Protein AF-A0A7K3BH76-F1 (afdb_monomer)

Structure (mmCIF, N/CA/C/O backbone):
data_AF-A0A7K3BH76-F1
#
_entry.id   AF-A0A7K3BH76-F1
#
loop_
_atom_site.group_PDB
_atom_site.id
_atom_site.type_s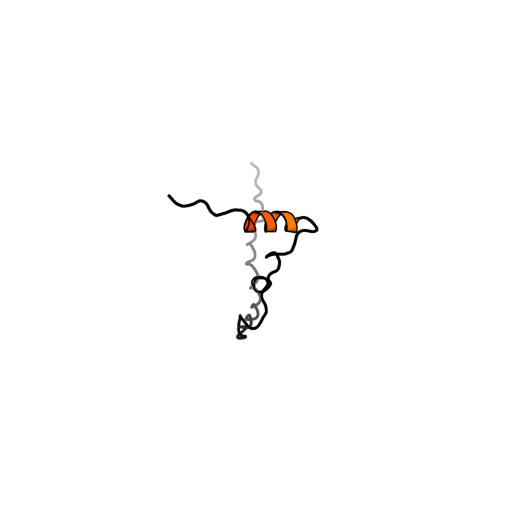ymbol
_atom_site.label_atom_id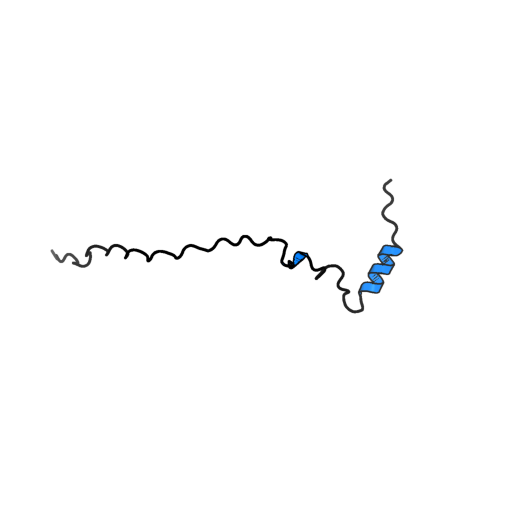
_atom_site.label_alt_id
_atom_site.label_comp_id
_atom_site.label_asym_id
_atom_site.label_entity_id
_atom_site.label_seq_id
_atom_site.pdbx_PDB_ins_code
_atom_site.Cartn_x
_atom_site.Cartn_y
_atom_site.Cartn_z
_atom_site.occupancy
_atom_site.B_iso_or_equiv
_atom_site.auth_seq_id
_atom_site.auth_comp_id
_atom_site.auth_asym_id
_atom_site.auth_atom_id
_atom_site.pdbx_PDB_model_num
ATOM 1 N N . MET A 1 1 ? -1.737 40.367 66.037 1.00 47.28 1 MET A N 1
ATOM 2 C CA . MET A 1 1 ? -1.224 39.214 65.269 1.00 47.28 1 MET A CA 1
ATOM 3 C C . MET A 1 1 ? -2.420 38.581 64.573 1.00 47.28 1 MET A C 1
ATOM 5 O O . MET A 1 1 ? -3.277 38.048 65.264 1.00 47.28 1 MET A O 1
ATOM 9 N N . SER A 1 2 ? -2.550 38.775 63.256 1.00 49.22 2 SER A N 1
ATOM 10 C CA . SER A 1 2 ? -3.666 38.277 62.436 1.00 49.22 2 SER A CA 1
ATOM 11 C C . SER A 1 2 ? -3.772 36.756 62.478 1.00 49.22 2 SER A C 1
ATOM 13 O O . SER A 1 2 ? -2.760 36.059 62.472 1.00 49.22 2 SER A O 1
ATOM 15 N N . SER A 1 3 ? -4.992 36.234 62.460 1.00 50.91 3 SER A N 1
ATOM 16 C CA . SER A 1 3 ? -5.250 34.826 62.173 1.00 50.91 3 SER A CA 1
ATOM 17 C C . SER A 1 3 ? -6.532 34.701 61.373 1.00 50.91 3 SER A C 1
ATOM 19 O O . SER A 1 3 ? -7.597 35.040 61.877 1.00 50.91 3 SER A O 1
ATOM 21 N N . THR A 1 4 ? -6.399 34.156 60.166 1.00 58.62 4 THR A N 1
ATOM 22 C CA . THR A 1 4 ? -7.451 33.372 59.521 1.00 58.62 4 THR A CA 1
ATOM 23 C C . THR A 1 4 ? -6.760 32.257 58.734 1.00 58.62 4 THR A C 1
ATOM 25 O O . THR A 1 4 ? -5.979 32.571 57.835 1.00 58.62 4 THR A O 1
ATOM 28 N N . PRO A 1 5 ? -6.972 30.973 59.063 1.00 60.53 5 PRO A N 1
ATOM 29 C CA . PRO A 1 5 ? -6.641 29.890 58.153 1.00 60.53 5 PRO A CA 1
ATOM 30 C C . PRO A 1 5 ? -7.695 29.824 57.039 1.00 60.53 5 PRO A C 1
ATOM 32 O O . PRO A 1 5 ? -8.892 29.967 57.283 1.00 60.53 5 PRO A O 1
ATOM 35 N N . ASP A 1 6 ? -7.223 29.636 55.813 1.00 55.84 6 ASP A N 1
ATOM 36 C CA . ASP A 1 6 ? -8.027 29.444 54.608 1.00 55.84 6 ASP A CA 1
ATOM 37 C C . ASP A 1 6 ? -8.780 28.095 54.688 1.00 55.84 6 ASP A C 1
ATOM 39 O O . ASP A 1 6 ? -8.131 27.067 54.906 1.00 55.84 6 ASP A O 1
ATOM 43 N N . PRO A 1 7 ? -10.123 28.044 54.579 1.00 59.56 7 PRO A N 1
ATOM 44 C CA . PRO A 1 7 ? -10.871 26.801 54.745 1.00 59.56 7 PRO A CA 1
ATOM 45 C C . PRO A 1 7 ? -11.062 26.021 53.434 1.00 59.56 7 PRO A C 1
ATOM 47 O O . PRO A 1 7 ? -11.929 25.150 53.385 1.00 59.56 7 PRO A O 1
ATOM 50 N N . THR A 1 8 ? -10.296 26.287 52.368 1.00 60.00 8 THR A N 1
ATOM 51 C CA . THR A 1 8 ? -10.480 25.591 51.080 1.00 60.00 8 THR A CA 1
ATOM 52 C C . THR A 1 8 ? -9.416 24.525 50.800 1.00 60.00 8 THR A C 1
ATOM 54 O O . THR A 1 8 ? -8.735 24.504 49.781 1.00 60.00 8 THR A O 1
ATOM 57 N N . ASN A 1 9 ? -9.275 23.566 51.711 1.00 59.38 9 ASN A N 1
ATOM 58 C CA . ASN A 1 9 ? -8.718 22.264 51.339 1.00 59.38 9 ASN A CA 1
ATOM 59 C C . ASN A 1 9 ? -9.656 21.164 51.834 1.00 59.38 9 ASN A C 1
ATOM 61 O O . ASN A 1 9 ? -9.370 20.426 52.774 1.00 59.38 9 ASN A O 1
ATOM 65 N N . GLY A 1 10 ? -10.848 21.139 51.233 1.00 65.38 10 GLY A N 1
ATOM 66 C CA . GLY A 1 10 ? -11.728 19.981 51.306 1.00 65.38 10 GLY A CA 1
ATOM 67 C C . GLY A 1 10 ? -11.092 18.803 50.559 1.00 65.38 10 GLY A C 1
ATOM 68 O O . GLY A 1 10 ? -10.310 19.024 49.632 1.00 65.38 10 GLY A O 1
ATOM 69 N N . PRO A 1 11 ? -11.393 17.553 50.944 1.00 64.62 11 PRO A N 1
ATOM 70 C CA . PRO A 1 11 ? -10.780 16.385 50.328 1.00 64.62 11 PRO A CA 1
ATOM 71 C C . PRO A 1 11 ? -11.012 16.408 48.815 1.00 64.62 11 PRO A C 1
ATOM 73 O O . PRO A 1 11 ? -12.151 16.526 48.358 1.00 64.62 11 PRO A O 1
ATOM 76 N N . ALA A 1 12 ? -9.929 16.295 48.042 1.00 67.75 12 ALA A N 1
ATOM 77 C CA . ALA A 1 12 ? -10.007 16.097 46.604 1.00 67.75 12 ALA A CA 1
ATOM 78 C C . ALA A 1 12 ? -10.902 14.879 46.338 1.00 67.75 12 ALA A C 1
ATOM 80 O O . ALA A 1 12 ? -10.592 13.766 46.769 1.00 67.75 12 ALA A O 1
ATOM 81 N N . ALA A 1 13 ? -12.044 15.106 4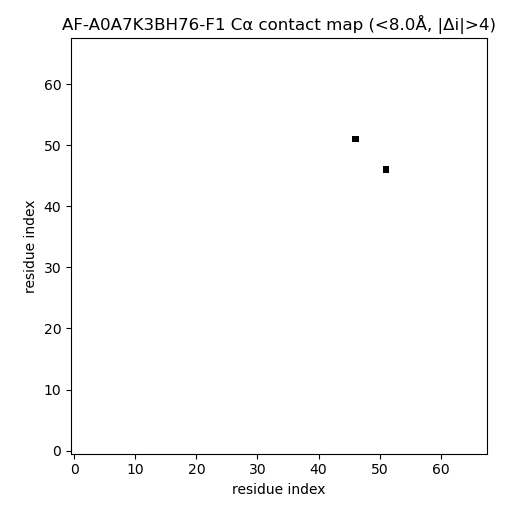5.684 1.00 70.12 13 ALA A N 1
ATOM 82 C CA . ALA A 1 13 ? -12.958 14.038 45.320 1.00 70.12 13 ALA A CA 1
ATOM 83 C C . ALA A 1 13 ? -12.193 12.998 44.495 1.00 70.12 13 ALA A C 1
ATOM 85 O O . ALA A 1 13 ? -11.547 13.336 43.499 1.00 70.12 13 ALA A O 1
ATOM 86 N N . ALA A 1 14 ? -12.242 11.740 44.932 1.00 74.00 14 ALA A N 1
ATOM 87 C CA . ALA A 1 14 ? -11.653 10.646 44.180 1.00 74.00 14 ALA A CA 1
ATOM 88 C C . ALA A 1 14 ? -12.260 10.628 42.764 1.00 74.00 14 ALA A C 1
ATOM 90 O O . ALA A 1 14 ? -13.470 10.842 42.622 1.00 74.00 14 ALA A O 1
ATOM 91 N N . PRO A 1 15 ? -11.451 10.399 41.714 1.00 74.88 15 PRO A N 1
ATOM 92 C CA . PRO A 1 15 ? -11.967 10.326 40.358 1.00 74.88 15 PRO A CA 1
ATOM 93 C C . PRO A 1 15 ? -13.053 9.250 40.285 1.00 74.88 15 PRO A C 1
ATOM 95 O O . PRO A 1 15 ? -12.896 8.152 40.824 1.00 74.88 15 PRO A O 1
ATOM 98 N N . ALA A 1 16 ? -14.167 9.585 39.632 1.00 80.81 16 ALA A N 1
ATOM 99 C CA . ALA A 1 16 ? -15.267 8.652 39.443 1.00 80.81 16 ALA A CA 1
ATOM 100 C C . ALA A 1 16 ? -14.772 7.380 38.725 1.00 80.81 16 ALA A C 1
ATOM 102 O O . ALA A 1 16 ? -13.893 7.467 37.857 1.00 80.81 16 ALA A O 1
ATOM 103 N N . PRO A 1 17 ? -15.324 6.199 39.058 1.00 79.50 17 PRO A N 1
ATOM 104 C CA . PRO A 1 17 ? -14.956 4.962 38.389 1.00 79.50 17 PRO A CA 1
ATOM 105 C C . PRO A 1 17 ? -15.211 5.096 36.886 1.00 79.50 17 PRO A C 1
ATOM 107 O O . PRO A 1 17 ? -16.300 5.471 36.447 1.00 79.50 17 PRO A O 1
ATOM 110 N N . ARG A 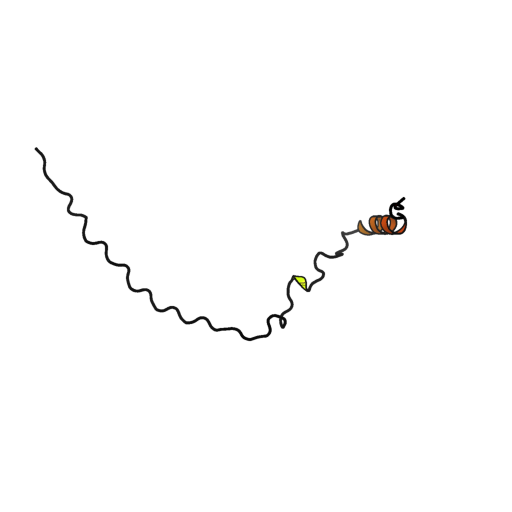1 18 ? -14.177 4.814 36.087 1.00 80.62 18 ARG A N 1
ATOM 111 C CA . ARG A 1 18 ? -14.283 4.844 34.630 1.00 80.62 18 ARG A CA 1
ATOM 112 C C . ARG A 1 18 ? -15.249 3.750 34.190 1.00 80.62 18 ARG A C 1
ATOM 114 O O . ARG A 1 18 ? -15.102 2.604 34.612 1.00 80.62 18 ARG A O 1
ATOM 121 N N . ALA A 1 19 ? -16.197 4.105 33.324 1.00 84.12 19 ALA A N 1
ATOM 122 C CA . ALA A 1 19 ? -17.074 3.126 32.699 1.00 84.12 19 ALA A CA 1
ATOM 123 C C . ALA A 1 19 ? -16.237 2.004 32.046 1.00 84.12 19 ALA A C 1
ATOM 125 O O . ALA A 1 19 ? -15.173 2.300 31.477 1.00 84.12 19 ALA A O 1
ATOM 126 N N . PRO A 1 20 ? -16.683 0.738 32.128 1.00 82.00 20 PRO A N 1
ATOM 127 C CA . PRO A 1 20 ? -16.021 -0.366 31.449 1.00 82.00 20 PRO A CA 1
ATOM 128 C C . PRO A 1 20 ? -15.872 -0.042 29.963 1.00 82.00 20 PRO A C 1
ATOM 130 O O . PRO A 1 20 ? -16.817 0.413 29.321 1.00 82.00 20 PRO A O 1
ATOM 133 N N . ARG A 1 21 ? -14.668 -0.231 29.421 1.00 82.69 21 ARG A N 1
ATOM 134 C CA . ARG A 1 21 ? -14.472 -0.162 27.973 1.00 82.69 21 ARG A CA 1
ATOM 135 C C . ARG A 1 21 ? -15.044 -1.436 27.366 1.00 82.69 21 ARG A C 1
ATOM 137 O O . ARG A 1 21 ? -14.720 -2.521 27.846 1.00 82.69 21 ARG A O 1
ATOM 144 N N . GLU A 1 22 ? -15.848 -1.284 26.321 1.00 85.38 22 GLU A N 1
ATOM 145 C CA . GLU A 1 22 ? -16.258 -2.401 25.471 1.00 85.38 22 GLU A CA 1
ATOM 146 C C . GLU A 1 22 ? -15.004 -3.157 24.988 1.00 85.38 22 GLU A C 1
ATOM 148 O O . GLU A 1 22 ? -14.005 -2.514 24.630 1.00 85.38 22 GLU A O 1
ATOM 153 N N . PRO A 1 23 ? -15.006 -4.500 25.008 1.00 84.19 23 PRO A N 1
ATOM 154 C CA . PRO A 1 23 ? -13.883 -5.277 24.511 1.00 84.19 23 PRO A CA 1
ATOM 155 C C . PRO A 1 23 ? -13.725 -5.043 23.005 1.00 84.19 23 PRO A C 1
ATOM 157 O O . PRO A 1 23 ? -14.684 -5.139 22.242 1.00 84.19 23 PRO A O 1
ATOM 160 N N . ALA A 1 24 ? -12.503 -4.733 22.569 1.00 85.94 24 ALA A N 1
ATOM 161 C CA . ALA A 1 24 ? -12.204 -4.636 21.147 1.00 85.94 24 ALA A CA 1
ATOM 162 C C . ALA A 1 24 ? -12.380 -6.012 20.488 1.00 85.94 24 ALA A C 1
ATOM 164 O O . ALA A 1 24 ? -11.894 -7.019 21.008 1.00 85.94 24 ALA A O 1
ATOM 165 N N . ALA A 1 25 ? -13.065 -6.052 19.345 1.00 87.62 25 ALA A N 1
ATOM 166 C CA . ALA A 1 25 ? -13.187 -7.269 18.557 1.00 87.62 25 ALA A CA 1
ATOM 167 C C . ALA A 1 25 ? -11.834 -7.625 17.919 1.00 87.62 25 ALA A C 1
ATOM 169 O O . ALA A 1 25 ? -11.135 -6.756 17.395 1.00 87.62 25 ALA A O 1
ATOM 170 N N . LEU A 1 26 ? -11.476 -8.908 17.963 1.00 88.50 26 LEU A N 1
ATOM 171 C CA . LEU A 1 26 ? -10.328 -9.448 17.239 1.00 88.50 26 LEU A CA 1
ATOM 172 C C . LEU A 1 26 ? -10.725 -9.665 15.773 1.00 88.50 26 LEU A C 1
ATOM 174 O O . LEU A 1 26 ? -11.760 -10.274 15.505 1.00 88.50 26 LEU A O 1
ATOM 178 N N . VAL A 1 27 ? -9.906 -9.176 14.842 1.00 85.25 27 VAL A N 1
ATOM 179 C CA . VAL A 1 27 ? -10.067 -9.414 13.400 1.00 85.25 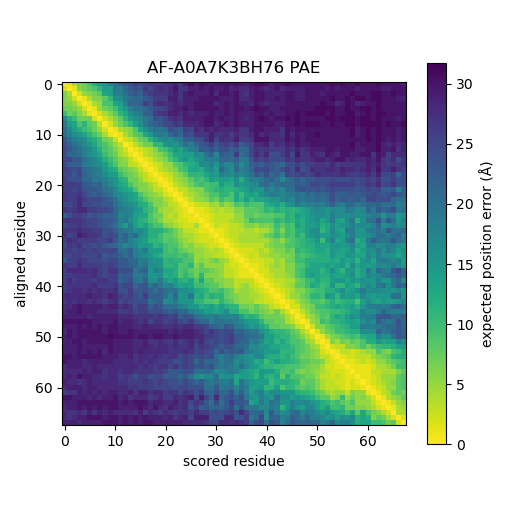27 VAL A CA 1
ATOM 180 C C . VAL A 1 27 ? -9.183 -10.598 13.016 1.00 85.25 27 VAL A C 1
ATOM 182 O O . VAL A 1 27 ? -7.979 -10.563 13.264 1.00 85.25 27 VAL A O 1
ATOM 185 N N . PHE A 1 28 ? -9.792 -11.643 12.452 1.00 88.69 28 PHE A N 1
ATOM 186 C CA . PHE A 1 28 ? -9.124 -12.887 12.039 1.00 88.69 28 PHE A CA 1
ATOM 187 C C . PHE A 1 28 ? -9.075 -13.068 10.519 1.00 88.69 28 PHE A C 1
ATOM 189 O O . PHE A 1 28 ? -8.711 -14.144 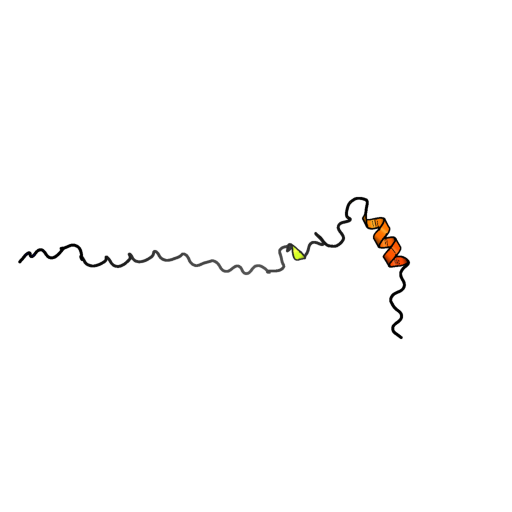10.045 1.00 88.69 28 PHE A O 1
ATOM 196 N N . ASP A 1 29 ? -9.463 -12.041 9.767 1.00 88.75 29 ASP A N 1
ATOM 197 C CA . ASP A 1 29 ? -9.311 -12.036 8.318 1.00 88.75 29 ASP A CA 1
ATOM 198 C C . ASP A 1 29 ? -7.824 -12.119 7.948 1.00 88.75 29 ASP A C 1
ATOM 200 O O . ASP A 1 29 ? -6.947 -11.722 8.726 1.00 88.75 29 ASP A O 1
ATOM 204 N N . ASP A 1 30 ? -7.539 -12.658 6.764 1.00 86.56 30 ASP A N 1
ATOM 205 C CA . ASP A 1 30 ? -6.171 -12.749 6.266 1.00 86.56 30 ASP A CA 1
ATOM 206 C C . ASP A 1 30 ? -5.605 -11.328 6.082 1.00 86.56 30 ASP A C 1
ATOM 208 O O . ASP A 1 30 ? -6.179 -10.536 5.332 1.00 86.56 30 ASP A O 1
ATOM 212 N N . PRO A 1 31 ? -4.491 -10.964 6.746 1.00 83.00 31 PRO A N 1
ATOM 213 C CA . PRO A 1 31 ? -3.902 -9.634 6.612 1.00 83.00 31 PRO A CA 1
ATOM 214 C C . PRO A 1 31 ? -3.469 -9.297 5.179 1.00 83.00 31 PRO A C 1
ATOM 216 O O . PRO A 1 31 ? -3.252 -8.121 4.892 1.00 83.00 31 PRO A O 1
ATOM 219 N N . LEU A 1 32 ? -3.338 -10.298 4.303 1.00 85.38 32 LEU A N 1
ATOM 220 C CA . LEU A 1 32 ? -2.969 -10.143 2.897 1.00 85.38 32 LEU A CA 1
ATOM 221 C C . LEU A 1 32 ? -4.175 -10.131 1.942 1.00 85.38 32 LEU A C 1
ATOM 223 O O . LEU A 1 32 ? -3.982 -10.065 0.730 1.00 85.38 32 LEU A O 1
ATOM 227 N N . ASP A 1 33 ? -5.414 -10.187 2.444 1.00 89.38 33 ASP A N 1
ATOM 228 C CA . ASP A 1 33 ? -6.611 -10.178 1.587 1.00 89.38 33 ASP A CA 1
ATOM 229 C C . ASP A 1 33 ? -6.896 -8.814 0.935 1.00 89.38 33 ASP A C 1
ATOM 231 O O . ASP A 1 33 ? -7.614 -8.720 -0.065 1.00 89.38 33 ASP A O 1
ATOM 235 N N . ARG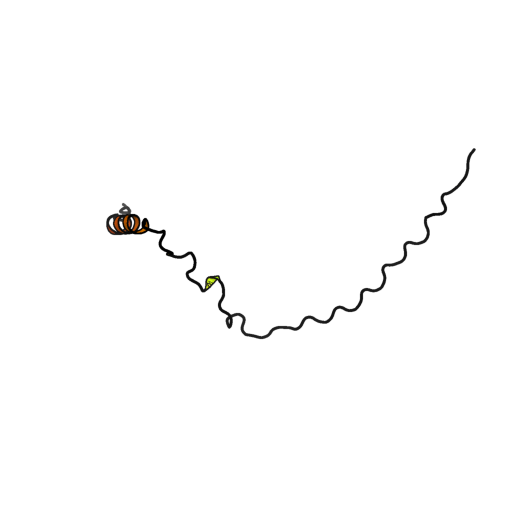 A 1 34 ? -6.313 -7.751 1.492 1.00 87.38 34 ARG A N 1
ATOM 236 C CA . ARG A 1 34 ? -6.470 -6.369 1.054 1.00 87.38 34 ARG A CA 1
ATOM 237 C C . ARG A 1 34 ? -5.213 -5.906 0.345 1.00 87.38 34 ARG A C 1
ATOM 239 O O . ARG A 1 34 ? -4.112 -6.035 0.868 1.00 87.38 34 ARG A O 1
ATOM 246 N N . GLN A 1 35 ? -5.413 -5.270 -0.805 1.00 86.12 35 GLN A N 1
ATOM 247 C CA . GLN A 1 35 ? -4.345 -4.581 -1.515 1.00 86.12 35 GLN A CA 1
ATOM 248 C C . GLN A 1 35 ? -3.776 -3.456 -0.640 1.00 86.12 35 GLN A C 1
ATOM 250 O O . GLN A 1 35 ? -4.514 -2.584 -0.167 1.00 86.12 35 GLN A O 1
ATOM 255 N N . SER A 1 36 ? -2.466 -3.482 -0.425 1.00 83.69 36 SER A N 1
ATOM 256 C CA . SER A 1 36 ? -1.724 -2.437 0.267 1.00 83.69 36 SER A CA 1
ATOM 257 C C . SER A 1 36 ? -1.292 -1.332 -0.703 1.00 83.69 36 SER A C 1
ATOM 259 O O . SER A 1 36 ? -1.271 -1.512 -1.922 1.00 83.69 36 SER A O 1
ATOM 261 N N . SER A 1 37 ? -0.938 -0.160 -0.168 1.00 80.12 37 SER A N 1
ATOM 262 C CA . SER A 1 37 ? -0.350 0.923 -0.971 1.00 80.12 37 SER A CA 1
ATOM 263 C C . SER A 1 37 ? 0.953 0.498 -1.646 1.00 80.12 37 SER A C 1
ATOM 265 O O . SER A 1 37 ? 1.242 0.946 -2.756 1.00 80.12 37 SER A O 1
ATOM 267 N N . ASP A 1 38 ? 1.700 -0.382 -0.981 1.00 82.44 38 ASP A N 1
ATOM 268 C CA . ASP A 1 38 ? 3.008 -0.867 -1.416 1.00 82.44 38 ASP A CA 1
ATOM 269 C C . ASP A 1 38 ? 2.893 -1.919 -2.531 1.00 82.44 38 ASP A C 1
ATOM 271 O O . ASP A 1 38 ? 3.866 -2.165 -3.236 1.00 82.44 38 ASP A O 1
ATOM 275 N N . ASP A 1 39 ? 1.701 -2.489 -2.744 1.00 84.12 39 ASP A N 1
ATOM 276 C CA . ASP A 1 39 ? 1.410 -3.382 -3.876 1.00 84.12 39 ASP A CA 1
ATOM 277 C C . ASP A 1 39 ? 1.156 -2.619 -5.181 1.00 84.12 39 ASP A C 1
ATOM 279 O O . ASP A 1 39 ? 0.948 -3.221 -6.235 1.00 84.12 39 ASP A O 1
ATOM 283 N N . THR A 1 40 ? 1.099 -1.288 -5.123 1.00 82.62 40 THR A N 1
ATOM 284 C CA . THR A 1 40 ? 0.987 -0.467 -6.324 1.00 82.62 40 THR A CA 1
ATOM 285 C C . THR A 1 40 ? 2.371 -0.012 -6.759 1.00 82.62 40 THR A C 1
ATOM 287 O O . THR A 1 40 ? 3.143 0.498 -5.953 1.00 82.62 40 THR A O 1
ATOM 290 N N . ASP A 1 41 ? 2.646 -0.066 -8.060 1.00 78.38 41 ASP A N 1
ATOM 291 C CA . ASP A 1 41 ? 3.847 0.544 -8.647 1.00 78.38 41 ASP A CA 1
ATOM 292 C C . ASP A 1 41 ? 3.787 2.090 -8.637 1.00 78.38 41 ASP A C 1
ATOM 294 O O . ASP A 1 41 ? 4.518 2.765 -9.362 1.00 78.38 41 ASP A O 1
ATOM 298 N N . THR A 1 42 ? 2.897 2.694 -7.841 1.00 79.44 42 THR A N 1
ATOM 299 C CA . THR A 1 42 ? 2.742 4.148 -7.765 1.00 79.44 42 THR A CA 1
ATOM 300 C C . THR A 1 42 ? 4.055 4.772 -7.298 1.00 79.44 42 THR A C 1
ATOM 302 O O . THR A 1 42 ? 4.592 4.423 -6.249 1.00 79.44 42 THR A O 1
ATOM 305 N N . GLY A 1 43 ? 4.592 5.705 -8.085 1.00 73.75 43 GLY A N 1
ATOM 306 C CA . GLY A 1 43 ? 5.901 6.313 -7.828 1.00 73.75 43 GLY A CA 1
ATOM 307 C C . GLY A 1 43 ? 7.105 5.502 -8.329 1.00 73.75 43 GLY A C 1
ATOM 308 O O . GLY A 1 43 ? 8.219 6.026 -8.327 1.00 73.75 43 GLY A O 1
ATOM 309 N N . TRP A 1 44 ? 6.903 4.283 -8.836 1.00 75.25 44 TRP A N 1
ATOM 310 C CA . TRP A 1 44 ? 7.927 3.489 -9.512 1.00 75.25 44 TRP A CA 1
ATOM 311 C C . TRP A 1 44 ? 7.719 3.563 -11.028 1.00 75.25 44 TRP A C 1
ATOM 313 O O . TRP A 1 44 ? 6.812 2.967 -11.595 1.00 75.25 44 TRP A O 1
ATOM 323 N N . GLY A 1 45 ? 8.568 4.325 -11.721 1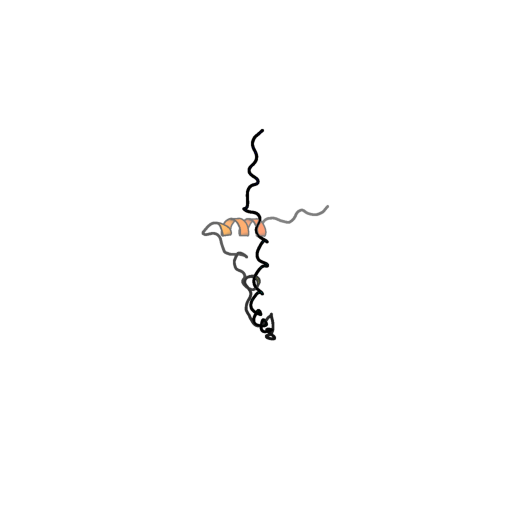.00 69.31 45 GLY A N 1
ATOM 324 C CA . GLY A 1 45 ? 8.548 4.393 -13.189 1.00 69.31 45 GLY A CA 1
ATOM 325 C C . GLY A 1 45 ? 7.460 5.284 -13.797 1.00 69.31 45 GLY A C 1
ATOM 326 O O . GLY A 1 45 ? 7.317 5.310 -15.023 1.00 69.31 45 GLY A O 1
ATOM 327 N N . GLU A 1 46 ? 6.731 6.052 -12.984 1.00 70.81 46 GLU A N 1
ATOM 328 C CA . GLU A 1 46 ? 5.809 7.066 -13.490 1.00 70.81 46 GLU A CA 1
ATOM 329 C C . GLU A 1 46 ? 6.588 8.080 -14.334 1.00 70.81 46 GLU A C 1
ATOM 331 O O . GLU A 1 46 ? 7.524 8.734 -13.866 1.00 70.81 46 GLU A O 1
ATOM 336 N N . ARG A 1 47 ? 6.274 8.130 -15.633 1.00 65.81 47 ARG A N 1
ATOM 337 C CA . ARG A 1 47 ? 7.104 8.843 -16.602 1.00 65.81 47 ARG A CA 1
ATOM 338 C C . ARG A 1 47 ? 6.929 10.348 -16.373 1.00 65.81 47 ARG A C 1
ATOM 340 O O . ARG A 1 47 ? 5.831 10.850 -16.623 1.00 65.81 47 ARG A O 1
ATOM 347 N N . PRO A 1 48 ? 7.971 11.097 -15.962 1.00 63.06 48 PRO A N 1
ATOM 348 C CA . PRO A 1 48 ? 7.865 12.546 -15.906 1.00 63.06 48 PRO A CA 1
ATOM 349 C C . PRO A 1 48 ? 7.548 13.048 -17.319 1.00 63.06 48 PRO A C 1
ATOM 351 O O . PRO A 1 48 ? 8.176 12.619 -18.296 1.00 63.06 48 PRO A O 1
ATOM 354 N N . GLY A 1 49 ? 6.531 13.906 -17.436 1.00 66.75 49 GLY A N 1
ATOM 355 C CA . GLY A 1 49 ? 6.060 14.432 -18.718 1.00 66.75 49 GLY A CA 1
ATOM 356 C C . GLY A 1 49 ? 7.218 14.920 -19.596 1.00 66.75 49 GLY A C 1
ATOM 357 O O . GLY A 1 49 ? 8.110 15.612 -19.115 1.00 66.75 49 GLY A O 1
ATOM 358 N N . GLN A 1 50 ? 7.212 14.504 -20.867 1.00 57.81 50 GLN A N 1
ATOM 359 C CA . GLN A 1 50 ? 8.165 14.810 -21.951 1.00 57.81 50 GLN A CA 1
ATOM 360 C C . GLN A 1 50 ? 9.687 14.619 -21.701 1.00 57.81 50 GLN A C 1
ATOM 362 O O . GLN A 1 50 ? 10.434 14.601 -22.676 1.00 57.81 50 GLN A O 1
ATOM 367 N N . GLY A 1 51 ? 10.170 14.440 -20.466 1.00 58.72 51 GLY A N 1
ATOM 368 C CA . GLY A 1 51 ? 11.600 14.462 -20.115 1.00 58.72 51 GLY A CA 1
ATOM 369 C C . GLY A 1 51 ? 12.29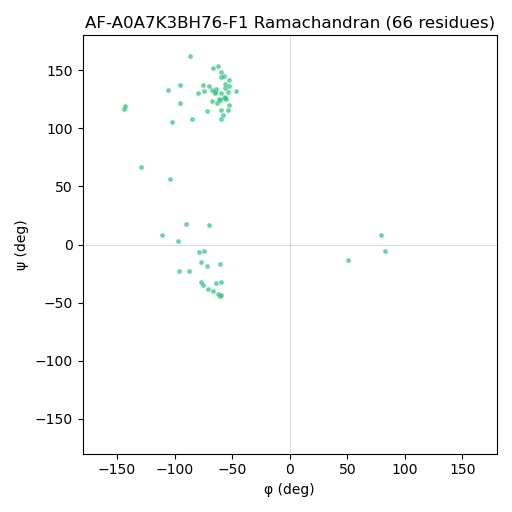4 13.097 -20.039 1.00 58.72 51 GLY A C 1
ATOM 370 O O . GLY A 1 51 ? 13.499 13.014 -20.248 1.00 58.72 51 GLY A O 1
ATOM 371 N N . GLY A 1 52 ? 11.556 12.002 -19.821 1.00 62.38 52 GLY A N 1
ATOM 372 C CA . GLY A 1 52 ? 12.160 10.681 -19.560 1.00 62.38 52 GLY A CA 1
ATOM 373 C C . GLY A 1 52 ? 12.776 9.952 -20.768 1.00 62.38 52 GLY A C 1
ATOM 374 O O . GLY A 1 52 ? 13.346 8.876 -20.607 1.00 62.38 52 GLY A O 1
ATOM 375 N N . ALA A 1 53 ? 12.642 10.470 -21.993 1.00 64.94 53 ALA A N 1
ATOM 376 C CA . ALA A 1 53 ? 13.216 9.824 -23.182 1.00 64.94 53 ALA A CA 1
ATOM 377 C C . ALA A 1 53 ? 14.736 10.046 -23.309 1.00 64.94 53 ALA A C 1
ATOM 379 O O . ALA A 1 53 ? 15.436 9.160 -23.794 1.00 64.94 53 ALA A O 1
ATOM 380 N N . GLY A 1 54 ? 15.244 11.197 -22.854 1.00 69.31 54 GLY A N 1
ATOM 381 C CA . GLY A 1 54 ? 16.678 11.508 -22.884 1.00 69.31 54 GLY A CA 1
ATOM 382 C C . GLY A 1 54 ? 17.483 10.678 -21.883 1.00 69.31 54 GLY A C 1
ATOM 383 O O . GLY A 1 54 ? 18.564 10.194 -22.212 1.00 69.31 54 GLY A O 1
ATOM 384 N N . ASP A 1 55 ? 16.918 10.435 -20.699 1.00 72.88 55 ASP A N 1
ATOM 385 C CA . ASP A 1 55 ? 17.564 9.619 -19.667 1.00 72.88 55 ASP A CA 1
ATOM 386 C C . ASP A 1 55 ? 17.699 8.152 -20.095 1.00 72.88 55 ASP A C 1
ATOM 388 O O . ASP A 1 55 ? 18.752 7.551 -19.890 1.00 72.88 55 ASP A O 1
ATOM 392 N N . LEU A 1 56 ? 16.677 7.589 -20.755 1.00 75.38 56 LEU A N 1
ATOM 393 C CA . LEU A 1 56 ? 16.713 6.212 -21.261 1.00 75.38 56 LEU A CA 1
ATOM 394 C C . LEU A 1 56 ? 17.815 6.009 -22.308 1.00 75.38 56 LEU A C 1
ATOM 396 O O . LEU A 1 56 ? 18.522 5.006 -22.255 1.00 75.38 56 LEU A O 1
ATOM 400 N N . ALA A 1 57 ? 17.977 6.957 -23.235 1.00 80.94 57 ALA A N 1
ATOM 401 C CA . ALA A 1 57 ? 19.028 6.882 -24.248 1.00 80.94 57 ALA A CA 1
ATOM 402 C C . ALA A 1 57 ? 20.422 6.852 -23.601 1.00 80.94 57 ALA A C 1
ATOM 404 O O . ALA A 1 57 ? 21.231 5.988 -23.924 1.00 80.94 57 ALA A O 1
ATOM 405 N N . ARG A 1 58 ? 20.665 7.713 -22.601 1.00 78.00 58 ARG A N 1
ATOM 406 C CA . ARG A 1 58 ? 21.929 7.723 -21.853 1.00 78.00 58 ARG A CA 1
ATOM 407 C C . ARG A 1 58 ? 22.204 6.386 -21.158 1.00 78.00 58 ARG A C 1
ATOM 409 O O . ARG A 1 58 ? 23.324 5.902 -21.238 1.00 78.00 58 ARG A O 1
ATOM 416 N N . PHE A 1 59 ? 21.208 5.771 -20.513 1.00 79.31 59 PHE A N 1
ATOM 417 C CA . PHE A 1 59 ? 21.382 4.460 -19.868 1.00 79.31 59 PHE A CA 1
ATOM 418 C C . PHE A 1 59 ? 21.709 3.330 -20.853 1.00 79.31 59 PHE A C 1
ATOM 420 O O . PHE A 1 59 ? 22.424 2.404 -20.482 1.00 79.31 59 PHE A O 1
ATOM 427 N N . LEU A 1 60 ? 21.178 3.380 -22.079 1.00 82.62 60 LEU A N 1
ATOM 428 C CA . LEU A 1 60 ? 21.470 2.382 -23.114 1.00 82.62 60 LEU A CA 1
ATOM 429 C C . LEU A 1 60 ? 22.862 2.572 -23.730 1.00 82.62 60 LEU A C 1
ATOM 431 O O . LEU A 1 60 ? 23.521 1.585 -24.057 1.00 82.62 60 LEU A O 1
ATOM 435 N N . ASP A 1 61 ? 23.307 3.821 -23.866 1.00 83.38 61 ASP A N 1
ATOM 436 C CA . ASP A 1 61 ? 24.583 4.161 -24.500 1.00 83.38 61 ASP A CA 1
ATOM 437 C C . ASP A 1 61 ? 25.775 4.143 -23.522 1.00 83.38 61 ASP A C 1
ATOM 439 O O . ASP A 1 61 ? 26.926 3.974 -23.937 1.00 83.38 61 ASP A O 1
ATOM 443 N N . GLU A 1 62 ? 25.539 4.301 -22.216 1.00 85.56 62 GLU A N 1
ATOM 444 C CA . GLU A 1 62 ? 26.599 4.357 -21.209 1.00 85.56 62 GLU A CA 1
ATOM 445 C C . GLU A 1 62 ? 27.022 2.949 -20.762 1.00 85.56 62 GLU A C 1
ATOM 447 O O . GLU A 1 62 ? 26.324 2.250 -20.025 1.00 85.56 62 GLU A O 1
ATOM 452 N N . LYS A 1 63 ? 28.215 2.516 -21.186 1.00 77.19 63 LYS A N 1
ATOM 453 C CA . LYS A 1 63 ? 28.820 1.285 -20.665 1.00 77.19 63 LYS A CA 1
ATOM 454 C C . LYS A 1 63 ? 29.200 1.461 -19.189 1.00 77.19 63 LYS A C 1
ATOM 456 O O . LYS A 1 63 ? 29.868 2.446 -18.867 1.00 77.19 63 LYS A O 1
ATOM 461 N N . PRO A 1 64 ? 28.867 0.495 -18.307 1.00 74.31 64 PRO A N 1
ATOM 462 C CA . PRO A 1 64 ? 29.241 0.573 -16.902 1.00 74.31 64 PRO A CA 1
ATOM 463 C C . PRO A 1 64 ? 30.768 0.638 -16.765 1.00 74.31 64 PRO A C 1
ATOM 465 O O . PRO A 1 64 ? 31.469 0.053 -17.604 1.00 74.31 64 PRO A O 1
ATOM 468 N N . PRO A 1 65 ? 31.288 1.324 -15.723 1.00 82.19 65 PRO A N 1
ATOM 469 C CA . PRO A 1 65 ? 32.719 1.431 -15.508 1.00 82.19 65 PRO A CA 1
ATOM 470 C C . PRO A 1 65 ? 33.308 0.027 -15.519 1.00 82.19 65 PRO A C 1
ATOM 472 O O . PRO A 1 65 ? 32.903 -0.833 -14.731 1.00 82.19 65 PRO A O 1
ATOM 475 N N . HIS A 1 66 ? 34.225 -0.217 -16.452 1.00 68.31 66 HIS A N 1
ATOM 476 C CA . HIS A 1 66 ? 34.990 -1.447 -16.448 1.00 68.31 66 HIS A CA 1
ATOM 477 C C . HIS A 1 66 ? 35.747 -1.488 -15.127 1.00 68.31 66 HIS A C 1
ATOM 479 O O . HIS A 1 66 ? 36.658 -0.691 -14.918 1.00 68.31 66 HIS A O 1
ATOM 485 N N . HIS A 1 67 ? 35.323 -2.370 -14.224 1.00 60.94 67 HIS A N 1
ATOM 486 C CA . HIS A 1 67 ? 36.135 -2.737 -13.078 1.00 60.94 67 HIS A CA 1
ATOM 487 C C . HIS A 1 67 ? 37.452 -3.295 -13.629 1.00 60.94 67 HIS A C 1
ATOM 489 O O . HIS A 1 67 ? 37.467 -4.316 -14.315 1.00 60.94 67 HIS A O 1
ATOM 495 N N . ILE A 1 68 ? 38.531 -2.556 -13.411 1.00 64.38 68 ILE A N 1
ATOM 496 C CA . ILE A 1 68 ? 39.911 -2.937 -13.716 1.00 64.38 68 ILE A CA 1
ATOM 497 C C . ILE A 1 68 ? 40.656 -3.144 -12.408 1.00 64.38 68 ILE A C 1
ATOM 499 O O . ILE A 1 68 ? 40.367 -2.389 -11.451 1.00 64.38 68 ILE A O 1
#

Radius of gyration: 34.75 Å; Cα contacts (8 Å, |Δi|>4): 1; chains: 1; bounding box: 57×52×90 Å

Solvent-accessible surface area (backbone atoms only — not comparable to full-atom values): 5142 Å² total; per-residue (Å²): 135,91,85,78,83,82,85,85,78,68,81,79,76,74,80,74,83,73,76,84,75,79,79,81,83,85,83,83,71,66,86,77,78,57,91,53,78,82,77,43,64,78,86,60,82,70,72,57,82,95,57,55,66,63,58,52,53,50,64,74,70,54,76,74,82,77,88,124

Secondary structure (DSSP, 8-state):
------------PPPPPPPPPPPPPPP-S-TTSS--GGGS-TTSS---TTTHHHHHHHHHH-PPP---

Mean predicted aligned error: 18.11 Å

pLDDT: mean 74.32, std 11.02, range [47.28, 89.38]

Sequence (68 aa):
MSSTPDPTNGPAAAPAPRAPREPAALVFDDPLDRQSSDDTDTGWGERPGQGGAGDLARFLDEKPPHHI

Foldseek 3Di:
DDDDDDPPPDPDPDDDDDDDDDDDDDDPPDPPPDDDPVNDCVVPCPDDPPPVPVVVVCVVPDDDPPPD